Protein AF-A0A9X3MLN0-F1 (afdb_monomer)

Secondary structure (DSSP, 8-state):
--HHHHHHTSGGGTT-S--SEETTEES-S--HHHHHHHHHHHTT--HHHHS-GGGB-SSS-GGG--B--HHHHHHHHTTS--TT--PPP-

Foldseek 3Di:
DDPVQLVCQQCVNVVNPQVCDDPPHRPDPDCPQQRSQQSCLVVPHQCCQLAPLVQADPPDDVSSRRGNDPVSNLVSQQPDPDVPDHDDDD

Structure (mmCIF, N/CA/C/O backbone):
data_AF-A0A9X3MLN0-F1
#
_entry.id   AF-A0A9X3MLN0-F1
#
loop_
_atom_site.group_PDB
_atom_site.id
_atom_site.type_symbol
_atom_site.label_atom_id
_atom_site.label_alt_id
_atom_site.label_comp_id
_atom_site.label_asym_id
_atom_site.label_entity_id
_atom_site.label_seq_id
_atom_site.pdbx_PDB_ins_code
_atom_site.Cartn_x
_atom_site.Cartn_y
_atom_site.Cartn_z
_atom_site.occupancy
_atom_site.B_iso_or_equiv
_atom_site.auth_seq_id
_atom_site.auth_comp_id
_atom_site.auth_asym_id
_atom_site.auth_atom_id
_atom_site.pdbx_PDB_model_num
ATOM 1 N N . MET A 1 1 ? -15.344 -5.354 5.637 1.00 67.88 1 MET A N 1
ATOM 2 C CA . MET A 1 1 ? -14.018 -5.899 5.294 1.00 67.88 1 MET A CA 1
ATOM 3 C C . MET A 1 1 ? -13.920 -7.264 5.936 1.00 67.88 1 MET A C 1
ATOM 5 O O . MET A 1 1 ? -14.159 -7.359 7.132 1.00 67.88 1 MET A O 1
ATOM 9 N N . ASP A 1 2 ? -13.684 -8.293 5.132 1.00 83.69 2 ASP A N 1
ATOM 10 C CA . ASP A 1 2 ? -13.526 -9.671 5.593 1.00 83.69 2 ASP A CA 1
ATOM 11 C C . ASP A 1 2 ? -12.040 -10.049 5.514 1.00 83.69 2 ASP A C 1
ATOM 13 O O . ASP A 1 2 ? -11.371 -9.712 4.531 1.00 83.69 2 ASP A O 1
ATOM 17 N N . PHE A 1 3 ? -11.515 -10.692 6.559 1.00 87.44 3 PHE A N 1
ATOM 18 C CA . PHE A 1 3 ? -10.094 -11.037 6.628 1.00 87.44 3 PHE A CA 1
ATOM 19 C C . PHE A 1 3 ? -9.701 -12.031 5.532 1.00 87.44 3 PHE A C 1
ATOM 21 O O . PHE A 1 3 ? -8.635 -11.881 4.942 1.00 87.44 3 PHE A O 1
ATOM 28 N N . GLN A 1 4 ? -10.556 -13.009 5.223 1.00 91.31 4 GLN A N 1
ATOM 29 C CA . GLN A 1 4 ? -10.267 -14.024 4.213 1.00 91.31 4 GLN A CA 1
ATOM 30 C C . GLN A 1 4 ? -10.121 -13.382 2.830 1.00 91.31 4 GLN A C 1
ATOM 32 O O . GLN A 1 4 ? -9.191 -13.706 2.095 1.00 91.31 4 GLN A O 1
ATOM 37 N N . ASN A 1 5 ? -10.983 -12.415 2.501 1.00 91.00 5 ASN A N 1
ATOM 38 C CA . ASN A 1 5 ? -10.869 -11.650 1.258 1.00 91.00 5 ASN A CA 1
ATOM 39 C C . ASN A 1 5 ? -9.556 -10.862 1.172 1.00 91.00 5 ASN A C 1
ATOM 41 O O . ASN A 1 5 ? -8.924 -10.872 0.119 1.00 91.00 5 ASN A O 1
ATOM 45 N N . LEU A 1 6 ? -9.120 -10.215 2.261 1.00 91.88 6 LEU A N 1
ATOM 46 C CA . LEU A 1 6 ? -7.820 -9.534 2.298 1.00 91.88 6 LEU A CA 1
ATOM 47 C C . LEU A 1 6 ? -6.668 -10.535 2.125 1.00 91.88 6 LEU A C 1
ATOM 49 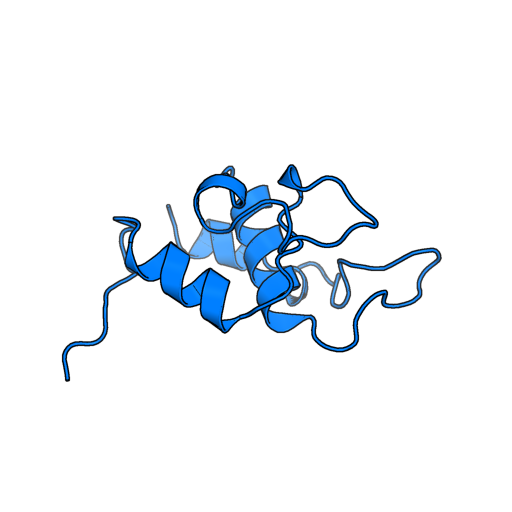O O . LEU A 1 6 ? -5.777 -10.323 1.307 1.00 91.88 6 LEU A O 1
ATOM 53 N N . TRP A 1 7 ? -6.698 -11.627 2.889 1.00 94.06 7 TRP A N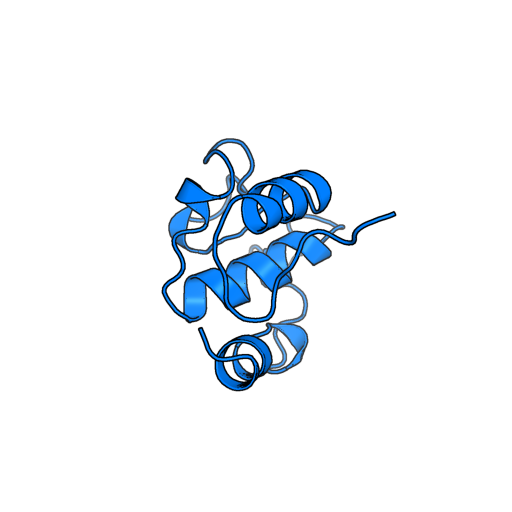 1
ATOM 54 C CA . TRP A 1 7 ? -5.652 -12.645 2.908 1.00 94.06 7 TRP A CA 1
ATOM 55 C C . TRP A 1 7 ? -5.468 -13.302 1.539 1.00 94.06 7 TRP A C 1
ATOM 57 O O . TRP A 1 7 ? -4.352 -13.372 1.035 1.00 94.06 7 TRP A O 1
ATOM 67 N N . ASN A 1 8 ? -6.565 -13.681 0.880 1.00 94.94 8 ASN A N 1
ATOM 68 C CA . ASN A 1 8 ? -6.546 -14.290 -0.453 1.00 94.94 8 ASN A CA 1
ATOM 69 C C . ASN A 1 8 ? -6.053 -13.338 -1.557 1.00 94.94 8 ASN A C 1
ATOM 71 O O . ASN A 1 8 ? -5.749 -13.786 -2.659 1.00 94.94 8 ASN A O 1
ATOM 75 N N . LYS A 1 9 ? -6.008 -12.027 -1.290 1.00 94.56 9 LYS A N 1
ATOM 76 C CA . LYS A 1 9 ? -5.454 -11.008 -2.193 1.00 94.56 9 LYS A CA 1
ATOM 77 C C . LYS A 1 9 ? -4.057 -10.550 -1.792 1.00 94.56 9 LYS A C 1
ATOM 79 O O . LYS A 1 9 ? -3.478 -9.718 -2.483 1.00 94.56 9 LYS A O 1
ATOM 84 N N . HIS A 1 10 ? -3.505 -11.066 -0.695 1.00 95.56 10 HIS A N 1
ATOM 85 C CA . HIS A 1 10 ? -2.168 -10.687 -0.277 1.00 95.56 10 HIS A CA 1
ATOM 86 C C . HIS A 1 10 ? -1.136 -11.188 -1.304 1.00 95.56 10 HIS A C 1
ATOM 88 O O . HIS A 1 10 ? -1.162 -12.373 -1.633 1.00 95.56 10 HIS A O 1
ATOM 94 N N . PRO A 1 11 ? -0.201 -10.350 -1.791 1.00 94.62 11 PRO A N 1
ATOM 95 C CA . PRO A 1 11 ? 0.655 -10.709 -2.927 1.00 94.62 11 PRO A CA 1
ATOM 96 C C . PRO A 1 11 ? 1.471 -12.002 -2.743 1.00 94.62 11 PRO A C 1
ATOM 98 O O . PRO A 1 11 ? 1.583 -12.803 -3.661 1.00 94.62 11 PRO A O 1
ATOM 101 N N . THR A 1 12 ? 1.927 -12.311 -1.525 1.00 93.25 12 THR A N 1
ATOM 102 C CA . THR A 1 12 ? 2.626 -13.585 -1.230 1.00 93.25 12 THR A CA 1
ATOM 103 C C . THR A 1 12 ? 1.740 -14.831 -1.274 1.00 93.25 12 THR A C 1
ATOM 105 O O . THR A 1 12 ? 2.270 -15.932 -1.254 1.00 93.25 12 THR A O 1
ATOM 108 N N . ILE A 1 13 ? 0.414 -14.680 -1.257 1.00 94.50 13 ILE A N 1
ATOM 109 C CA . ILE A 1 13 ? -0.549 -15.784 -1.388 1.00 94.50 13 ILE A CA 1
ATOM 110 C C . ILE A 1 13 ? -0.854 -16.069 -2.863 1.00 94.50 13 ILE A C 1
ATOM 112 O O . ILE A 1 13 ? -1.225 -17.186 -3.201 1.00 94.50 13 ILE A O 1
ATOM 116 N N . VAL A 1 14 ? -0.669 -15.077 -3.738 1.00 91.62 14 VAL A N 1
ATOM 117 C CA . VAL A 1 14 ? -0.887 -15.180 -5.191 1.00 91.62 14 VAL A CA 1
ATOM 118 C C . VAL A 1 14 ? 0.430 -15.206 -5.979 1.00 91.62 14 VAL A C 1
ATOM 120 O O . VAL A 1 14 ? 0.455 -14.829 -7.145 1.00 91.62 14 VAL A O 1
ATOM 123 N N . ASP A 1 15 ? 1.519 -15.631 -5.329 1.00 91.06 15 ASP A N 1
ATOM 124 C CA . ASP A 1 15 ? 2.868 -15.773 -5.901 1.00 91.06 15 ASP A CA 1
ATOM 125 C C . ASP A 1 15 ? 3.493 -14.486 -6.489 1.00 91.06 15 ASP A C 1
ATOM 127 O O . ASP A 1 15 ? 4.460 -14.541 -7.247 1.00 91.06 15 ASP A O 1
ATOM 131 N N . ASP A 1 16 ? 3.027 -13.308 -6.064 1.00 89.94 16 ASP A N 1
ATOM 132 C CA . ASP A 1 16 ? 3.614 -12.004 -6.391 1.00 89.94 16 ASP A CA 1
ATOM 133 C C . ASP A 1 16 ? 4.335 -11.414 -5.168 1.00 89.94 16 ASP A C 1
ATOM 135 O O . ASP A 1 16 ? 3.843 -10.555 -4.438 1.00 89.94 16 ASP A O 1
ATOM 139 N N . SER A 1 17 ? 5.527 -11.923 -4.865 1.00 86.94 17 SER A N 1
ATOM 140 C CA . SER A 1 17 ? 6.264 -11.489 -3.665 1.00 86.94 17 SER A CA 1
ATOM 141 C C . SER A 1 17 ? 6.826 -10.056 -3.747 1.00 86.94 17 SER A C 1
ATOM 143 O O . SER A 1 17 ? 7.169 -9.480 -2.702 1.00 86.94 17 SER A O 1
ATOM 145 N N . VAL A 1 18 ? 6.889 -9.478 -4.957 1.00 91.38 18 VAL A N 1
ATOM 146 C CA . VAL A 1 18 ? 7.485 -8.166 -5.269 1.00 91.38 18 VAL A CA 1
ATOM 147 C C . VAL A 1 18 ? 6.550 -7.364 -6.198 1.00 91.38 18 VAL A C 1
ATOM 149 O O . VAL A 1 18 ? 6.918 -7.036 -7.332 1.00 91.38 18 VAL A O 1
ATOM 152 N N . PRO A 1 19 ? 5.356 -6.988 -5.707 1.00 92.31 19 PRO A N 1
ATOM 153 C CA . PRO A 1 19 ? 4.334 -6.339 -6.531 1.00 92.31 19 PRO A CA 1
ATOM 154 C C . PRO A 1 19 ? 4.761 -4.949 -7.021 1.00 92.31 19 PRO A C 1
ATOM 156 O O . PRO A 1 19 ? 4.300 -4.471 -8.053 1.00 92.31 19 PRO A O 1
ATOM 159 N N . CYS A 1 20 ? 5.688 -4.283 -6.319 1.00 94.56 20 CYS A N 1
ATOM 160 C CA . CYS A 1 20 ? 6.320 -3.074 -6.833 1.00 94.56 20 CYS A CA 1
ATOM 161 C C . CYS A 1 20 ? 7.635 -3.412 -7.541 1.00 94.56 20 CYS A C 1
ATOM 163 O O . CYS A 1 20 ? 8.725 -3.320 -6.960 1.00 94.56 20 CYS A O 1
ATOM 165 N N . SER A 1 21 ? 7.518 -3.762 -8.819 1.00 94.75 21 SER A N 1
ATOM 166 C CA . SER A 1 21 ? 8.643 -4.045 -9.706 1.00 94.75 21 SER A CA 1
ATOM 167 C C . SER A 1 21 ? 8.474 -3.380 -11.074 1.00 94.75 21 SER A C 1
ATOM 169 O O . SER A 1 21 ? 7.364 -3.078 -11.496 1.00 94.75 21 SER A O 1
ATOM 171 N N . THR A 1 22 ? 9.591 -3.116 -11.748 1.00 93.69 22 THR A N 1
ATOM 172 C CA . THR A 1 22 ? 9.640 -2.650 -13.141 1.00 93.69 22 THR A CA 1
ATOM 173 C C . THR A 1 22 ? 10.597 -3.570 -13.888 1.00 93.69 22 THR A C 1
ATOM 175 O O . THR A 1 22 ? 11.696 -3.837 -13.398 1.00 93.69 22 THR A O 1
ATOM 178 N N . ASP A 1 23 ? 10.173 -4.114 -15.031 1.00 90.94 23 ASP A N 1
ATOM 179 C CA . ASP A 1 23 ? 10.951 -5.083 -15.823 1.00 90.94 23 ASP A CA 1
ATOM 180 C C . ASP A 1 23 ? 11.478 -6.275 -14.994 1.00 90.94 23 ASP A C 1
ATOM 182 O O . ASP A 1 23 ? 12.616 -6.724 -15.146 1.00 90.94 23 ASP A O 1
ATOM 186 N N . GLY A 1 24 ? 10.658 -6.763 -14.054 1.00 87.44 24 GLY A N 1
ATOM 187 C CA . GLY A 1 24 ? 10.992 -7.887 -13.171 1.00 87.44 24 GLY A CA 1
ATOM 188 C C . GLY A 1 24 ? 11.989 -7.561 -12.053 1.00 87.44 24 GLY A C 1
ATOM 189 O O . GLY A 1 24 ? 12.409 -8.462 -11.328 1.00 87.44 24 GLY A O 1
ATOM 190 N N . LYS A 1 25 ? 12.378 -6.291 -11.882 1.00 91.81 25 LYS A N 1
ATOM 191 C CA . LYS A 1 25 ? 13.273 -5.842 -10.806 1.00 91.81 25 LYS A CA 1
ATOM 192 C C . LYS A 1 25 ? 12.498 -5.091 -9.737 1.00 91.81 25 LYS A C 1
ATOM 194 O O . LYS A 1 25 ? 11.710 -4.203 -10.046 1.00 91.81 25 LYS A O 1
ATOM 199 N N . ALA A 1 26 ? 12.755 -5.423 -8.474 1.00 93.75 26 ALA A N 1
ATOM 200 C CA . ALA A 1 26 ? 12.172 -4.720 -7.338 1.00 93.75 26 ALA A CA 1
ATOM 201 C C . ALA A 1 26 ? 12.539 -3.229 -7.380 1.00 93.75 26 ALA A C 1
ATOM 203 O O . ALA A 1 26 ? 13.719 -2.882 -7.424 1.00 93.75 26 ALA A O 1
ATOM 204 N N . ASN A 1 27 ? 11.537 -2.353 -7.316 1.00 94.50 27 ASN A N 1
ATOM 205 C CA . ASN A 1 27 ? 11.766 -0.906 -7.259 1.00 94.50 27 ASN A CA 1
ATOM 206 C C . ASN A 1 27 ? 12.1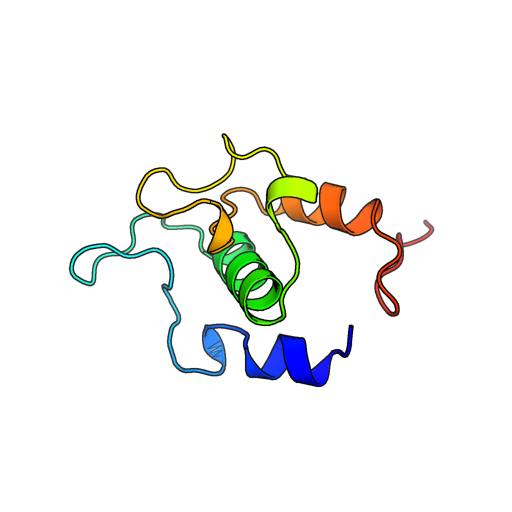93 -0.434 -5.860 1.00 94.50 27 ASN A C 1
ATOM 208 O O . ASN A 1 27 ? 12.804 0.623 -5.721 1.00 94.50 27 ASN A O 1
ATOM 212 N N . PHE A 1 28 ? 11.865 -1.219 -4.830 1.00 94.50 28 PHE A N 1
ATOM 213 C CA . PHE A 1 28 ? 12.210 -0.977 -3.429 1.00 94.50 28 PHE A CA 1
ATOM 214 C C . PHE A 1 28 ? 12.614 -2.296 -2.770 1.00 94.50 28 PHE A C 1
ATOM 216 O O . PHE A 1 28 ? 12.044 -3.344 -3.080 1.00 94.50 28 PHE A O 1
ATOM 223 N N . SER A 1 29 ? 13.569 -2.256 -1.843 1.00 92.00 29 SER A N 1
ATOM 224 C CA . SER A 1 29 ? 13.934 -3.423 -1.029 1.00 92.00 29 SER A CA 1
ATOM 225 C C . SER A 1 29 ? 12.823 -3.795 -0.046 1.00 92.00 29 SER A C 1
ATOM 227 O O . SER A 1 29 ? 12.494 -4.970 0.117 1.00 92.00 29 SER A O 1
ATOM 229 N N . ASP A 1 30 ? 12.210 -2.787 0.576 1.00 92.44 30 ASP A N 1
ATOM 230 C CA . ASP A 1 30 ? 11.179 -2.974 1.589 1.00 92.44 30 ASP A CA 1
ATOM 231 C C . ASP A 1 30 ? 9.794 -3.071 0.950 1.00 92.44 30 ASP A C 1
ATOM 233 O O . ASP A 1 30 ? 9.221 -2.096 0.473 1.00 92.44 30 ASP A O 1
ATOM 237 N N . GLN A 1 31 ? 9.242 -4.284 0.957 1.00 91.44 31 GLN A N 1
ATOM 238 C CA . GLN A 1 31 ? 7.961 -4.602 0.316 1.00 91.44 31 GLN A CA 1
ATOM 239 C C . GLN A 1 31 ? 6.822 -4.828 1.325 1.00 91.44 31 GLN A C 1
ATOM 241 O O . GLN A 1 31 ? 5.708 -5.161 0.935 1.00 91.44 31 GLN A O 1
ATOM 246 N N . CYS A 1 32 ? 7.059 -4.685 2.635 1.00 93.19 32 CYS A N 1
ATOM 247 C CA . CYS A 1 32 ? 6.066 -5.027 3.663 1.00 93.19 32 CYS A CA 1
ATOM 248 C C . CYS A 1 32 ? 4.781 -4.187 3.562 1.00 93.19 32 CYS A C 1
ATOM 250 O O . CYS A 1 32 ? 3.690 -4.748 3.474 1.00 93.19 32 CYS A O 1
ATOM 252 N N . ALA A 1 33 ? 4.916 -2.862 3.521 1.00 96.06 33 ALA A N 1
ATOM 253 C CA . ALA A 1 33 ? 3.795 -1.937 3.391 1.00 96.06 33 ALA A CA 1
ATOM 254 C C . ALA A 1 33 ? 3.150 -2.010 2.002 1.00 96.06 33 ALA A C 1
ATOM 256 O O . ALA A 1 33 ? 1.928 -1.974 1.896 1.00 96.06 33 ALA A O 1
ATOM 257 N N . ILE A 1 34 ? 3.968 -2.201 0.964 1.00 97.06 34 ILE A N 1
ATOM 258 C CA . ILE A 1 34 ? 3.521 -2.337 -0.424 1.00 97.06 34 ILE A CA 1
ATOM 259 C C . ILE A 1 34 ? 2.603 -3.551 -0.555 1.00 97.06 34 ILE A C 1
ATOM 261 O O . ILE A 1 34 ? 1.491 -3.422 -1.051 1.00 97.06 34 ILE A O 1
ATOM 265 N N . ARG A 1 35 ? 3.018 -4.720 -0.053 1.00 96.75 35 ARG A N 1
ATOM 266 C CA . ARG A 1 35 ? 2.208 -5.941 -0.139 1.00 96.75 35 ARG A CA 1
ATOM 267 C C . ARG A 1 35 ? 0.855 -5.796 0.549 1.00 96.75 35 ARG A C 1
ATOM 269 O O . ARG A 1 35 ? -0.165 -6.180 -0.017 1.00 96.75 35 ARG A O 1
ATOM 276 N N . LEU A 1 36 ? 0.839 -5.216 1.749 1.00 95.56 36 LEU A N 1
ATOM 277 C CA . LEU A 1 36 ? -0.410 -4.983 2.468 1.00 95.56 36 LEU A CA 1
ATOM 278 C C . LEU A 1 36 ? -1.285 -3.941 1.759 1.00 95.56 36 LEU A C 1
ATOM 280 O O . LEU A 1 36 ? -2.492 -4.134 1.648 1.00 95.56 36 LEU A O 1
ATOM 284 N N . GLY A 1 37 ? -0.693 -2.858 1.259 1.00 96.06 37 GLY A N 1
ATOM 285 C CA . GLY A 1 37 ? -1.413 -1.820 0.531 1.00 96.06 37 GLY A CA 1
ATOM 286 C C . GLY A 1 37 ? -2.017 -2.322 -0.786 1.00 96.06 37 GLY A C 1
ATOM 287 O O . GLY A 1 37 ? -3.180 -2.034 -1.053 1.00 96.06 37 GLY A O 1
ATOM 288 N N . VAL A 1 38 ? -1.303 -3.162 -1.542 1.00 96.69 38 VAL A N 1
ATOM 289 C CA . VAL A 1 38 ? -1.828 -3.853 -2.737 1.00 96.69 38 VAL A CA 1
ATOM 290 C C . VAL A 1 38 ? -3.010 -4.751 -2.379 1.00 96.69 38 VAL A C 1
ATOM 292 O O . VAL A 1 38 ? -4.031 -4.734 -3.068 1.00 96.69 38 VAL A O 1
ATOM 295 N N . ALA A 1 39 ? -2.911 -5.508 -1.282 1.00 95.88 39 ALA A N 1
ATOM 296 C CA . ALA A 1 39 ? -4.003 -6.359 -0.815 1.00 95.88 39 ALA A CA 1
ATOM 297 C C . ALA A 1 39 ? -5.254 -5.535 -0.459 1.00 95.88 39 ALA A C 1
ATOM 299 O O . ALA A 1 39 ? -6.366 -5.901 -0.837 1.00 95.88 39 ALA A O 1
ATOM 300 N N . LEU A 1 40 ? -5.067 -4.404 0.233 1.00 94.44 40 LEU A N 1
ATOM 301 C CA . LEU A 1 40 ? -6.131 -3.463 0.599 1.00 94.44 40 LEU A CA 1
ATOM 302 C C . LEU A 1 40 ? -6.791 -2.845 -0.643 1.00 94.44 40 LEU A C 1
ATOM 304 O O . LEU A 1 40 ? -8.016 -2.889 -0.772 1.00 94.44 40 LEU A O 1
ATOM 308 N N . ALA A 1 41 ? -5.990 -2.330 -1.577 1.00 95.31 41 ALA A N 1
ATOM 309 C CA . ALA A 1 41 ? -6.476 -1.766 -2.834 1.00 95.31 41 ALA A CA 1
ATOM 310 C C . ALA A 1 41 ? -7.257 -2.804 -3.658 1.00 95.31 4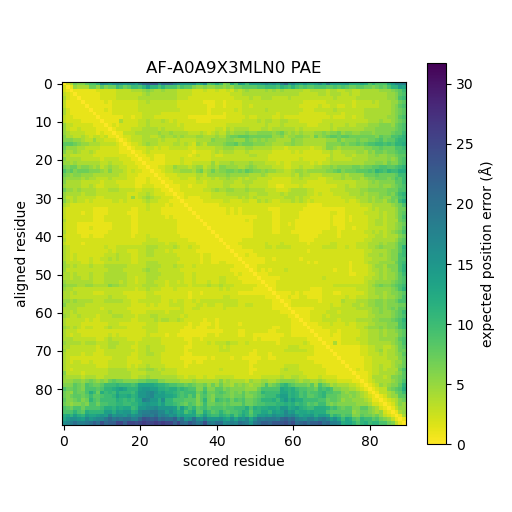1 ALA A C 1
AT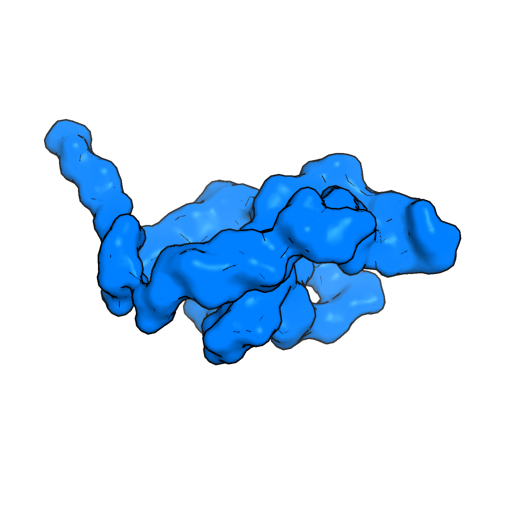OM 312 O O . ALA A 1 41 ? -8.343 -2.519 -4.161 1.00 95.31 41 ALA A O 1
ATOM 313 N N . SER A 1 42 ? -6.768 -4.047 -3.707 1.00 94.44 42 SER A N 1
ATOM 314 C CA . SER A 1 42 ? -7.403 -5.157 -4.432 1.00 94.44 42 SER A CA 1
ATOM 315 C C . SER A 1 42 ? -8.786 -5.545 -3.900 1.00 94.44 42 SER A C 1
ATOM 317 O O . SER A 1 42 ? -9.573 -6.146 -4.632 1.00 94.44 42 SER A O 1
ATOM 319 N N . ILE A 1 43 ? -9.099 -5.220 -2.642 1.00 92.81 43 ILE A N 1
ATOM 320 C CA . ILE A 1 43 ? -10.434 -5.417 -2.051 1.00 92.81 43 ILE A CA 1
ATOM 321 C C . ILE A 1 43 ? -11.262 -4.121 -2.005 1.00 92.81 43 ILE A C 1
ATOM 323 O O . ILE A 1 43 ? -12.296 -4.078 -1.338 1.00 92.81 43 ILE A O 1
ATOM 327 N N . GLY A 1 44 ? -10.823 -3.073 -2.710 1.00 91.44 44 GLY A N 1
ATOM 328 C CA . GLY A 1 44 ? -11.549 -1.812 -2.873 1.00 91.44 44 GLY A CA 1
ATOM 329 C C . GLY A 1 44 ? -11.313 -0.772 -1.776 1.00 91.44 44 GLY A C 1
ATOM 330 O O . GLY A 1 44 ? -12.076 0.189 -1.688 1.00 91.44 44 GLY A O 1
ATOM 331 N N . VAL A 1 45 ? -10.293 -0.935 -0.926 1.00 91.38 45 VAL A N 1
ATOM 332 C CA . VAL A 1 45 ? -9.908 0.107 0.038 1.00 91.38 45 VAL A CA 1
ATOM 333 C C . VAL A 1 45 ? -9.068 1.165 -0.672 1.00 91.38 45 VAL A C 1
ATOM 335 O O . VAL A 1 45 ? -8.007 0.862 -1.209 1.00 91.38 45 VAL A O 1
ATOM 338 N N . ASP A 1 46 ? -9.505 2.423 -0.617 1.00 93.19 46 ASP A N 1
ATOM 339 C CA . ASP A 1 46 ? -8.714 3.552 -1.106 1.00 93.19 46 AS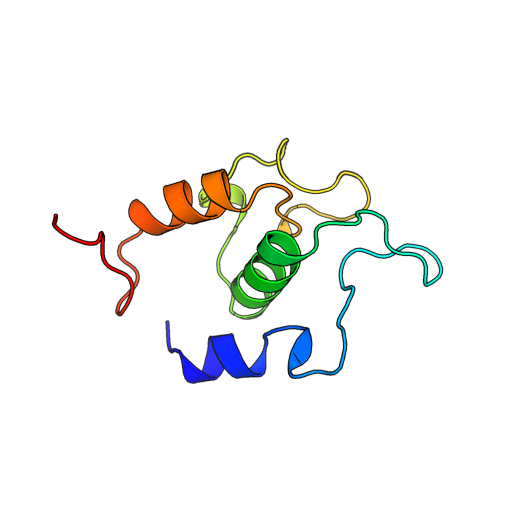P A CA 1
ATOM 340 C C . ASP A 1 46 ? -7.546 3.845 -0.150 1.00 93.19 46 ASP A C 1
ATOM 342 O O . ASP A 1 46 ? -7.694 4.534 0.864 1.00 93.19 46 ASP A O 1
ATOM 346 N N . THR A 1 47 ? -6.358 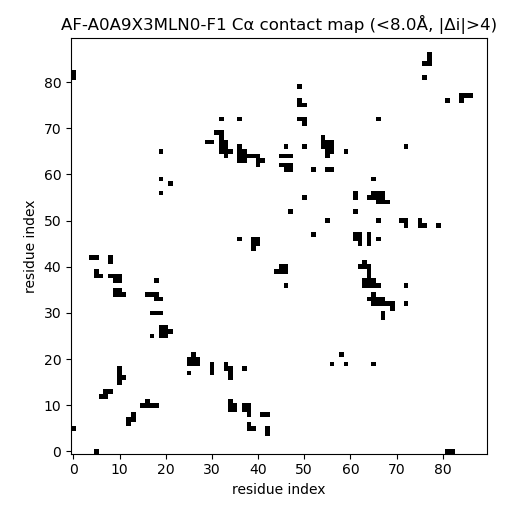3.337 -0.473 1.00 93.69 47 THR A N 1
ATOM 347 C CA . THR A 1 47 ? -5.137 3.554 0.318 1.00 93.69 47 THR A CA 1
ATOM 348 C C . THR A 1 47 ? -4.682 5.010 0.333 1.00 93.69 47 THR A C 1
ATOM 350 O O . THR A 1 47 ? -3.957 5.409 1.246 1.00 93.69 47 THR A O 1
ATOM 353 N N . THR A 1 48 ? -5.132 5.836 -0.614 1.00 94.81 48 THR A N 1
ATOM 354 C CA . THR A 1 48 ? -4.799 7.266 -0.642 1.00 94.81 48 THR A CA 1
ATOM 355 C C . THR A 1 48 ? -5.572 8.064 0.410 1.00 94.81 48 THR A C 1
ATOM 357 O O . THR A 1 48 ? -5.133 9.142 0.813 1.00 94.81 48 THR A O 1
ATOM 360 N N . SER A 1 49 ? -6.671 7.500 0.926 1.00 92.88 49 SER A N 1
ATOM 361 C CA . SER A 1 49 ? -7.383 8.013 2.103 1.00 92.88 49 SER A CA 1
ATOM 362 C C . SER A 1 49 ? -6.694 7.651 3.430 1.00 92.88 49 SER A C 1
ATOM 364 O O . SER A 1 49 ? -6.870 8.342 4.434 1.00 92.88 49 SER A O 1
ATOM 366 N N . LEU A 1 50 ? -5.877 6.589 3.430 1.00 92.12 50 LEU A N 1
ATOM 367 C CA . LEU A 1 50 ? -5.112 6.121 4.588 1.00 92.12 50 LEU A CA 1
ATOM 368 C C . LEU A 1 50 ? -3.769 6.838 4.722 1.00 92.12 50 LEU A C 1
ATOM 370 O O . LEU A 1 50 ? -3.352 7.182 5.830 1.00 92.12 50 LEU A O 1
ATOM 374 N N . VAL A 1 51 ? -3.086 7.028 3.594 1.00 94.75 51 VAL A N 1
ATOM 375 C CA . VAL A 1 51 ? -1.729 7.569 3.525 1.00 94.75 51 VAL A CA 1
ATOM 376 C C . VAL A 1 51 ? -1.642 8.557 2.354 1.00 94.75 51 VAL A C 1
ATOM 378 O O . VAL A 1 51 ? -2.155 8.258 1.276 1.00 94.75 51 VAL A O 1
ATOM 381 N N . PRO A 1 52 ? -0.977 9.721 2.497 1.00 94.62 52 PRO A N 1
ATOM 382 C CA . PRO A 1 52 ? -0.841 10.676 1.399 1.00 94.62 52 PRO A CA 1
ATOM 383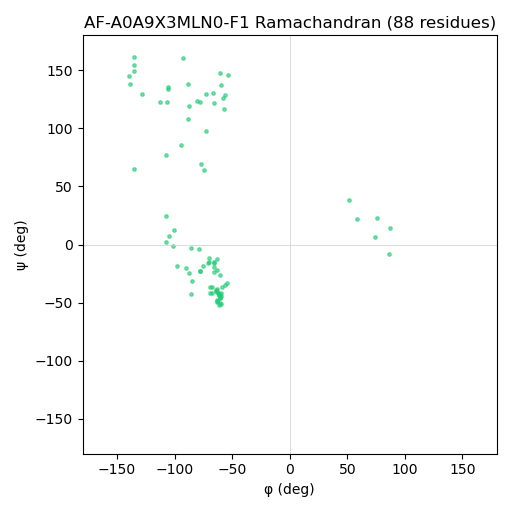 C C . PRO A 1 52 ? -0.252 10.053 0.123 1.00 94.62 52 PRO A C 1
ATOM 385 O O . PRO A 1 52 ? 0.658 9.223 0.178 1.00 94.62 52 PRO A O 1
ATOM 388 N N . LYS A 1 53 ? -0.696 10.519 -1.052 1.00 94.56 53 LYS A N 1
ATOM 389 C CA . LYS A 1 53 ? -0.192 10.045 -2.359 1.00 94.56 53 LYS A CA 1
ATOM 390 C C . LYS A 1 53 ? 1.331 10.155 -2.499 1.00 94.56 53 LYS A C 1
ATOM 392 O O . LYS A 1 53 ? 1.948 9.276 -3.081 1.00 94.56 53 LYS A O 1
ATOM 397 N N . ALA A 1 54 ? 1.947 11.170 -1.888 1.00 94.12 54 ALA A N 1
ATOM 398 C CA . ALA A 1 54 ? 3.405 11.357 -1.869 1.00 94.12 54 ALA A CA 1
ATOM 399 C C . ALA A 1 54 ? 4.183 10.231 -1.155 1.00 94.12 54 ALA A C 1
ATOM 401 O O . ALA A 1 54 ? 5.405 10.171 -1.238 1.00 94.12 54 ALA A O 1
ATOM 402 N N . ARG A 1 55 ? 3.485 9.362 -0.419 1.00 96.25 55 ARG A N 1
ATOM 403 C CA . ARG A 1 55 ? 4.046 8.206 0.293 1.00 96.25 55 ARG A CA 1
ATOM 404 C C . ARG A 1 55 ? 3.746 6.883 -0.412 1.00 96.25 55 ARG A C 1
ATOM 406 O O . ARG A 1 55 ? 4.019 5.817 0.138 1.00 96.25 55 ARG A O 1
ATOM 413 N N . HIS A 1 56 ? 3.182 6.958 -1.614 1.00 96.75 56 HIS A N 1
ATOM 414 C CA . HIS A 1 56 ? 3.084 5.837 -2.533 1.00 96.75 56 HIS A CA 1
ATOM 415 C C . HIS A 1 56 ? 4.287 5.848 -3.483 1.00 96.75 56 HIS A C 1
ATOM 417 O O . HIS A 1 56 ? 4.957 6.870 -3.642 1.00 96.75 56 HIS A O 1
ATOM 423 N N . CYS A 1 57 ? 4.583 4.712 -4.110 1.00 96.00 57 CYS A N 1
ATOM 424 C CA . CYS A 1 57 ? 5.646 4.663 -5.103 1.00 96.00 57 CYS A CA 1
ATOM 425 C C . CYS A 1 57 ? 5.354 5.602 -6.282 1.00 96.00 57 CYS A C 1
ATOM 427 O O . CYS A 1 57 ? 4.210 5.761 -6.695 1.00 96.00 57 CYS A O 1
ATOM 429 N N . TRP A 1 58 ? 6.404 6.157 -6.876 1.00 95.12 58 TRP A N 1
ATOM 430 C CA . TRP A 1 58 ? 6.317 7.018 -8.060 1.00 95.12 58 TRP A CA 1
ATOM 431 C C . TRP A 1 58 ? 6.304 6.256 -9.396 1.00 95.12 58 TRP A C 1
ATOM 433 O O . TRP A 1 58 ? 6.211 6.878 -10.447 1.00 95.12 58 TRP A O 1
ATOM 443 N N . TYR A 1 59 ? 6.424 4.924 -9.371 1.00 95.25 59 TYR A N 1
ATOM 444 C CA . TYR A 1 59 ? 6.466 4.090 -10.583 1.00 95.25 59 TYR A CA 1
ATOM 445 C C . TYR A 1 59 ? 5.080 3.623 -11.045 1.00 95.25 59 TYR A C 1
ATOM 447 O O . TYR A 1 59 ? 4.925 3.220 -12.191 1.00 95.25 59 TYR A O 1
ATOM 455 N N . HIS A 1 60 ? 4.089 3.646 -10.153 1.00 94.69 60 HIS A N 1
ATOM 456 C CA . HIS A 1 60 ? 2.761 3.079 -10.374 1.00 94.69 60 HIS A CA 1
ATOM 457 C C . HIS A 1 60 ? 1.686 4.056 -9.901 1.00 94.69 60 HIS A C 1
ATOM 459 O O . HIS A 1 60 ? 1.960 4.943 -9.091 1.00 94.69 60 HIS A O 1
ATOM 465 N N . ASP A 1 61 ? 0.454 3.872 -10.378 1.00 95.69 61 ASP A N 1
ATOM 466 C CA . ASP A 1 61 ? -0.676 4.669 -9.909 1.00 95.69 61 ASP A CA 1
ATOM 467 C C . ASP A 1 61 ? -0.893 4.495 -8.396 1.00 95.69 61 ASP A C 1
ATOM 469 O O . ASP A 1 61 ? -0.832 3.387 -7.858 1.00 95.69 61 ASP A O 1
ATOM 473 N N . SER A 1 62 ? -1.168 5.601 -7.699 1.00 94.38 62 SER A N 1
ATOM 474 C CA . SER A 1 62 ? -1.366 5.591 -6.244 1.00 94.38 62 SER A CA 1
ATOM 475 C C . SER A 1 62 ? -2.539 4.709 -5.790 1.00 94.38 62 SER A C 1
ATOM 477 O O . SER A 1 62 ? -2.503 4.185 -4.679 1.00 94.38 62 SER A O 1
ATOM 479 N N . GLY A 1 63 ? -3.542 4.497 -6.646 1.00 94.50 63 GLY A N 1
ATOM 480 C CA . GLY A 1 63 ? -4.684 3.620 -6.394 1.00 94.50 63 GLY A CA 1
ATOM 481 C C . GLY A 1 63 ? -4.341 2.129 -6.382 1.00 94.50 63 GLY A C 1
ATOM 482 O O . GLY A 1 63 ? -5.151 1.337 -5.914 1.00 94.50 63 GLY A O 1
ATOM 483 N N . LEU A 1 64 ? -3.140 1.734 -6.824 1.00 95.62 64 LEU A N 1
ATOM 484 C CA . LEU A 1 64 ? -2.645 0.356 -6.697 1.00 95.62 64 LEU A CA 1
ATOM 485 C C . LEU A 1 64 ? -2.112 0.039 -5.290 1.00 95.62 64 LEU A C 1
ATOM 487 O O . LEU A 1 64 ? -1.736 -1.096 -5.010 1.00 95.62 64 LEU A O 1
ATOM 491 N N . GLY A 1 65 ? -2.073 1.022 -4.385 1.00 96.31 65 GLY A N 1
ATOM 492 C CA . GLY A 1 65 ? -1.764 0.779 -2.978 1.00 96.31 65 GLY A CA 1
ATOM 493 C C . GLY A 1 65 ? -0.294 0.518 -2.670 1.00 96.31 65 GLY A C 1
ATOM 494 O O . GLY A 1 65 ? 0.021 -0.062 -1.637 1.00 96.31 65 GLY A O 1
ATOM 495 N N . HIS A 1 66 ? 0.632 0.969 -3.518 1.00 97.06 66 HIS A N 1
ATOM 496 C CA . HIS A 1 66 ? 2.074 0.820 -3.287 1.00 97.06 66 HIS A CA 1
ATOM 497 C C . HIS A 1 66 ? 2.597 1.783 -2.204 1.00 97.06 66 HIS A C 1
ATOM 499 O O . HIS A 1 66 ? 3.391 2.677 -2.493 1.00 97.06 66 HIS A O 1
ATOM 505 N N . VAL A 1 67 ? 2.144 1.628 -0.958 1.00 97.31 67 VAL A N 1
ATOM 506 C CA . VAL A 1 67 ? 2.562 2.446 0.191 1.00 97.31 67 VAL A CA 1
ATOM 507 C C . VAL A 1 67 ? 3.987 2.084 0.610 1.00 97.31 67 VAL A C 1
ATOM 509 O O . VAL A 1 67 ? 4.293 0.913 0.821 1.00 97.31 67 VAL A O 1
ATOM 512 N N . LEU A 1 68 ? 4.857 3.085 0.764 1.00 96.44 68 LEU A N 1
ATOM 513 C CA . LEU A 1 68 ? 6.288 2.871 1.010 1.00 96.44 68 LEU A CA 1
ATOM 514 C C . LEU A 1 68 ? 6.638 2.647 2.489 1.00 96.44 68 LEU A C 1
ATOM 516 O O . LEU A 1 68 ? 7.584 1.925 2.788 1.00 96.44 68 LEU A O 1
ATOM 520 N N . ALA A 1 69 ? 5.896 3.247 3.424 1.00 95.19 69 ALA A N 1
ATOM 521 C CA . ALA A 1 69 ? 6.220 3.184 4.849 1.00 95.19 69 ALA A CA 1
ATOM 522 C C . ALA A 1 69 ? 5.189 2.385 5.649 1.00 95.19 69 ALA A C 1
ATOM 524 O O . ALA A 1 69 ? 4.007 2.731 5.708 1.00 95.19 69 ALA A O 1
ATOM 525 N N . ALA A 1 70 ? 5.667 1.344 6.332 1.00 94.75 70 ALA A N 1
ATOM 526 C CA . ALA A 1 70 ? 4.828 0.495 7.176 1.00 94.75 70 ALA A CA 1
ATOM 527 C C . ALA A 1 70 ? 4.218 1.263 8.351 1.00 94.75 70 ALA A C 1
ATOM 529 O O . ALA A 1 70 ? 3.057 1.045 8.693 1.00 94.75 70 ALA A O 1
ATOM 530 N N . GLU A 1 71 ? 4.980 2.184 8.943 1.00 94.62 71 GLU A N 1
ATOM 531 C CA . GLU A 1 71 ? 4.507 2.985 10.068 1.00 94.62 71 GLU A CA 1
ATOM 532 C C . GLU A 1 71 ? 3.329 3.879 9.672 1.00 94.62 71 GLU A C 1
ATOM 534 O O . GLU A 1 71 ? 2.306 3.878 10.351 1.00 94.62 71 GLU A O 1
ATOM 539 N N . GLU A 1 72 ? 3.425 4.604 8.559 1.00 94.44 72 GLU A N 1
ATOM 540 C CA . GLU A 1 72 ? 2.344 5.494 8.126 1.00 94.44 72 GLU A CA 1
ATOM 541 C C . GLU A 1 72 ? 1.097 4.716 7.714 1.00 94.44 72 GLU A C 1
ATOM 543 O O . GLU A 1 72 ? -0.015 5.137 8.034 1.00 94.44 72 GLU A O 1
ATOM 548 N N . LEU A 1 73 ? 1.265 3.549 7.083 1.00 94.81 73 LEU A N 1
ATOM 549 C CA . LEU A 1 73 ? 0.146 2.653 6.805 1.00 94.81 73 LEU A CA 1
ATOM 550 C C . LEU A 1 73 ? -0.531 2.195 8.103 1.00 94.81 73 LEU A C 1
ATOM 552 O O . LEU A 1 73 ? -1.754 2.259 8.214 1.00 94.81 73 LEU A O 1
ATOM 556 N N . ALA A 1 74 ? 0.246 1.790 9.110 1.00 92.75 74 ALA A N 1
ATOM 557 C CA . ALA A 1 74 ? -0.284 1.393 10.412 1.00 92.75 74 ALA A CA 1
ATOM 558 C C . ALA A 1 74 ? -1.002 2.555 11.123 1.00 92.75 74 ALA A C 1
ATOM 560 O O . ALA A 1 74 ? -2.087 2.373 11.683 1.00 92.75 74 ALA A O 1
ATOM 561 N N . GLN A 1 75 ? -0.438 3.764 11.066 1.00 91.94 75 GLN A N 1
ATOM 562 C CA . GLN A 1 75 ? -1.069 4.969 11.602 1.00 91.94 75 GLN A CA 1
ATOM 563 C C . GLN A 1 75 ? -2.395 5.268 10.890 1.00 91.94 75 GLN A C 1
ATOM 565 O O . GLN A 1 75 ? -3.383 5.549 11.573 1.00 91.94 75 GLN A O 1
ATOM 570 N N . GLY A 1 76 ? -2.446 5.158 9.559 1.00 91.62 76 GLY A N 1
ATOM 571 C CA . GLY A 1 76 ? -3.669 5.300 8.766 1.00 91.62 76 GLY A CA 1
ATOM 572 C C . GLY A 1 76 ? -4.732 4.274 9.161 1.00 91.62 76 GLY A C 1
ATOM 573 O O . GLY A 1 76 ? -5.856 4.644 9.502 1.00 91.62 76 GLY A O 1
ATOM 574 N N . LEU A 1 77 ? -4.362 2.991 9.215 1.00 90.00 77 LEU A N 1
ATOM 575 C CA . LEU A 1 77 ? -5.258 1.898 9.615 1.00 90.00 77 LEU A CA 1
ATOM 576 C C . LEU A 1 77 ? -5.825 2.100 11.025 1.00 90.00 77 LEU A C 1
ATOM 578 O O . LEU A 1 77 ? -6.999 1.833 11.256 1.00 90.00 77 LEU A O 1
ATOM 582 N N . SER A 1 78 ? -5.032 2.641 11.955 1.00 88.00 78 SER A N 1
ATOM 583 C CA . SER A 1 78 ? -5.480 2.915 13.328 1.00 88.00 78 SER A CA 1
ATOM 584 C C . SER A 1 78 ? -6.570 3.992 13.440 1.00 88.00 78 SER A C 1
ATOM 586 O O . SER A 1 78 ? -7.174 4.138 14.505 1.00 88.00 78 SER A O 1
ATOM 588 N N . ARG A 1 79 ? -6.784 4.779 12.376 1.00 85.50 79 ARG A N 1
ATOM 589 C CA . ARG A 1 79 ? -7.795 5.846 12.305 1.00 85.50 79 ARG A CA 1
ATOM 590 C C . ARG A 1 79 ? -9.075 5.386 11.613 1.00 85.50 79 ARG A C 1
ATOM 592 O O . ARG A 1 79 ? -10.105 6.031 11.789 1.00 85.50 79 ARG A O 1
ATOM 599 N N . MET A 1 80 ? -9.026 4.299 10.844 1.00 78.94 80 MET A N 1
ATOM 600 C CA . MET A 1 80 ? -10.205 3.764 10.175 1.00 78.94 80 MET A CA 1
ATOM 601 C C . MET A 1 80 ? -10.954 2.768 11.070 1.00 78.94 80 MET A C 1
ATOM 603 O O . MET A 1 80 ? -10.331 1.910 11.695 1.00 78.94 80 MET A O 1
ATOM 607 N N . PRO A 1 81 ? -12.297 2.814 11.097 1.00 74.00 81 PRO A N 1
ATOM 608 C CA . PRO A 1 81 ? -13.112 1.830 11.800 1.00 74.00 81 PRO A CA 1
ATOM 609 C C . PRO A 1 81 ? -13.194 0.527 10.986 1.00 74.00 81 PRO A C 1
ATOM 611 O O . PRO A 1 81 ? -14.232 0.181 10.425 1.00 74.00 81 PRO A O 1
ATOM 614 N N . ILE A 1 82 ? -12.077 -0.194 10.881 1.00 73.69 82 ILE A N 1
ATOM 615 C CA . ILE A 1 82 ? -12.019 -1.495 10.210 1.00 73.69 82 ILE 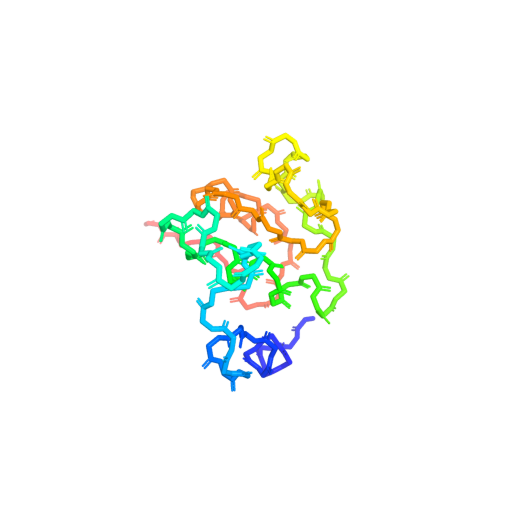A CA 1
ATOM 616 C C . ILE A 1 82 ? -12.361 -2.574 11.236 1.00 73.69 82 ILE A C 1
ATOM 618 O O . ILE A 1 82 ? -11.660 -2.747 12.230 1.00 73.69 82 ILE A O 1
ATOM 622 N N . SER A 1 83 ? -13.438 -3.321 10.991 1.00 73.38 83 SER A N 1
ATOM 623 C CA . SER A 1 83 ? -13.806 -4.453 11.848 1.00 73.38 83 SER A CA 1
ATOM 624 C C . SER A 1 83 ? -12.647 -5.455 11.934 1.00 73.38 83 SER A C 1
ATOM 626 O O . SER A 1 83 ? -12.094 -5.847 10.909 1.00 73.38 83 SER A O 1
ATOM 628 N N . GLY A 1 84 ? -12.256 -5.835 13.153 1.00 72.75 84 GLY A N 1
ATOM 629 C CA . GLY A 1 84 ? -11.105 -6.711 13.407 1.00 72.75 84 GLY A CA 1
ATOM 630 C C . GLY A 1 84 ? -9.746 -6.005 13.514 1.00 72.75 84 GLY A C 1
ATOM 631 O O . GLY A 1 84 ? -8.783 -6.636 13.938 1.00 72.75 84 GLY A O 1
ATOM 632 N N . VAL A 1 85 ? -9.654 -4.706 13.211 1.00 75.81 85 VAL A N 1
ATOM 633 C CA . VAL A 1 85 ? -8.457 -3.889 13.464 1.00 75.81 85 VAL A CA 1
ATOM 634 C C . VAL A 1 85 ? -8.750 -2.962 14.636 1.00 75.81 85 VAL A C 1
ATOM 636 O O . VAL A 1 85 ? -9.690 -2.172 14.609 1.00 75.81 85 VAL A O 1
ATOM 639 N N . SER A 1 86 ? -7.943 -3.046 15.688 1.00 69.75 86 SER A N 1
ATOM 640 C CA . SER A 1 86 ? -8.095 -2.205 16.871 1.00 69.75 86 SER A CA 1
ATOM 641 C C . SER A 1 86 ? -6.751 -1.653 17.320 1.00 69.75 86 SER A C 1
ATOM 643 O O . SER A 1 86 ? -5.696 -2.263 17.138 1.00 69.75 86 SER A O 1
ATOM 645 N N . ARG A 1 87 ? -6.779 -0.456 17.913 1.00 72.88 87 ARG A N 1
ATOM 646 C CA . ARG A 1 87 ? -5.601 0.081 18.591 1.00 72.88 87 ARG A CA 1
ATOM 647 C C . ARG A 1 87 ? -5.321 -0.804 19.801 1.00 72.88 87 ARG A C 1
ATOM 649 O O . ARG A 1 87 ? -6.178 -0.921 20.677 1.00 72.88 87 ARG A O 1
ATOM 656 N N . LEU A 1 88 ? -4.122 -1.378 19.863 1.00 72.44 88 LEU A N 1
ATOM 657 C CA . LEU A 1 88 ? -3.672 -2.107 21.043 1.00 72.44 88 LEU A CA 1
ATOM 658 C C . LEU A 1 88 ? -3.735 -1.154 22.248 1.00 72.44 88 LEU A C 1
ATOM 660 O O . LEU A 1 88 ? -3.076 -0.109 22.250 1.00 72.44 88 LEU A O 1
ATOM 664 N N . ARG A 1 89 ? -4.570 -1.465 23.245 1.00 64.69 89 ARG A N 1
ATOM 665 C CA . ARG A 1 89 ? -4.567 -0.724 24.512 1.00 64.69 89 ARG A CA 1
ATOM 666 C C . ARG A 1 89 ? -3.373 -1.233 25.319 1.00 64.69 89 ARG A C 1
ATOM 668 O O . ARG A 1 89 ? -3.254 -2.441 25.505 1.00 64.69 89 ARG A O 1
ATOM 675 N N . LYS A 1 90 ? -2.475 -0.320 25.693 1.00 51.22 90 LYS A N 1
ATOM 676 C CA . LYS A 1 90 ? -1.397 -0.592 26.650 1.00 51.22 90 LYS A CA 1
ATOM 677 C C . LYS A 1 90 ? -1.961 -0.686 28.059 1.00 51.22 90 LYS A C 1
ATOM 679 O O . LYS A 1 90 ? -2.942 0.047 28.324 1.00 51.22 90 LYS A O 1
#

Sequence (90 aa):
MDFQNLWNKHPTIVDDSVPCSTDGKANFSDQCAIRLGVALASIGVDTTSLVPKARHCWYHDSGLGHVLAAEELAQGLSRMPISGVSRLRK

pLDDT: mean 90.4, std 8.53, range [51.22, 97.31]

Solvent-accessible surface area (backbone atoms only — not comparable to full-atom values): 5304 Å² total; per-residue (Å²): 128,58,67,66,65,38,51,70,45,23,28,72,71,68,80,37,79,57,80,61,47,58,97,89,38,66,76,52,90,72,47,68,28,23,37,53,27,31,11,40,23,75,72,71,42,65,42,53,81,44,36,61,61,90,49,24,49,90,89,54,66,50,76,54,8,39,30,63,48,51,66,52,49,51,58,23,54,65,72,47,96,44,78,95,59,74,75,82,81,128

Radius of gyration: 12.75 Å; Cα contacts (8 Å, |Δi|>4): 123; chains: 1; bounding box: 28×27×42 Å

Mean predicted aligned error: 4.02 Å